Protein AF-A0AAE3SN12-F1 (afdb_monomer)

Mean predicted aligned error: 17.95 Å

Organism: NCBI:txid2992111

Solvent-accessible surface area (backbone atoms only — not comparable to full-atom values): 9064 Å² total; per-residue (Å²): 100,73,70,57,22,73,76,68,72,49,91,59,89,46,73,71,57,45,54,53,52,45,74,75,33,67,66,55,53,55,53,50,52,51,49,52,52,52,50,51,53,50,52,52,50,51,54,51,50,54,53,49,51,53,52,48,52,54,48,48,55,52,46,52,60,46,52,61,49,46,53,55,54,50,51,32,67,74,68,69,51,71,66,59,67,60,55,50,51,50,51,51,53,53,50,50,50,55,47,54,50,47,48,44,73,72,35,90,50,43,82,72,48,79,80,38,67,69,56,57,49,52,49,52,53,48,53,53,51,50,51,52,51,48,48,53,61,58,47,48,56,54,55,52,55,52,50,54,49,54,52,53,57,51,55,57,58,66,75,74,113

Secondary structure (DSSP, 8-state):
-HHHHHHH-----SHHHHHHHHHH-HHHHHHHHHHHHHHHHHHHHHHHHHHHHHHHHHHHHHHHHHHHHHHHHHHHHHH----HHHHHHHHHHHHHHHHHHHHHHHSTTHHHHTT-HHHHHHHHHHHHHHHHHHHHHHHHHHHHHHHHHHHHHHHHHHTT-

Sequence (161 aa):
FELIKSVTGIHFHDEEHFQRSLSSHPDLIVKLKEFEINQKIELEKLALQATIIELEESRAYLMDKQNARLRETELAKATGQRDWLMMALAIVVVIGFFGLISVMIIGDNAQKTSNNGPINQLFGALVAGFSMVLSYFFGSSKSSADKDKTIANQTTSFTKI

Radius of gyration: 31.68 Å; Cα contacts (8 Å, |Δi|>4): 36; chains: 1; bounding box: 68×59×82 Å

Structure (mmCIF, N/CA/C/O backbone):
data_AF-A0AAE3SN12-F1
#
_entry.id   AF-A0AAE3SN12-F1
#
loop_
_atom_site.group_PDB
_atom_site.id
_atom_site.type_symbol
_atom_site.label_atom_id
_atom_site.label_alt_id
_atom_site.label_comp_id
_atom_site.label_asym_id
_atom_site.label_entity_id
_atom_site.label_seq_id
_atom_site.pdbx_PDB_ins_code
_atom_site.Cartn_x
_atom_site.Cartn_y
_atom_site.Cartn_z
_atom_site.occupancy
_atom_site.B_iso_or_equiv
_atom_site.auth_seq_id
_atom_site.auth_comp_id
_atom_site.auth_asym_id
_atom_site.auth_atom_id
_atom_site.pdbx_PDB_model_num
ATOM 1 N N . PHE A 1 1 ? -26.302 -19.878 27.011 1.00 57.09 1 PHE A N 1
ATOM 2 C CA . PHE A 1 1 ? -26.520 -20.104 28.456 1.00 57.09 1 PHE A CA 1
ATOM 3 C C . PHE A 1 1 ? -25.241 -20.382 29.255 1.00 57.09 1 PHE A C 1
ATOM 5 O O . PHE A 1 1 ? -25.145 -19.871 30.361 1.00 57.09 1 PHE A O 1
ATOM 12 N N . GLU A 1 2 ? -24.227 -21.078 28.718 1.00 66.00 2 GLU A N 1
ATOM 13 C CA . GLU A 1 2 ? -22.919 -21.281 29.395 1.00 66.00 2 GLU A CA 1
ATOM 14 C C . GLU A 1 2 ? -22.182 -19.967 29.763 1.00 66.00 2 GLU A C 1
ATOM 16 O O . GLU A 1 2 ? -21.702 -19.821 30.883 1.00 66.00 2 GLU A O 1
ATOM 21 N N . LEU A 1 3 ? -22.171 -18.965 28.871 1.00 63.91 3 LEU A N 1
ATOM 22 C CA . LEU A 1 3 ? -21.602 -17.626 29.136 1.00 63.91 3 LEU A CA 1
ATOM 23 C C . LEU A 1 3 ? -22.369 -16.837 30.213 1.00 63.91 3 LEU A C 1
ATOM 25 O O . LEU A 1 3 ? -21.784 -16.132 31.022 1.00 63.91 3 LEU A O 1
ATOM 29 N N . ILE A 1 4 ? -23.692 -16.981 30.257 1.00 63.03 4 ILE A N 1
ATOM 30 C CA . ILE A 1 4 ? -24.539 -16.315 31.260 1.00 63.03 4 ILE A CA 1
ATOM 31 C C . ILE A 1 4 ? -24.304 -16.957 32.635 1.00 63.03 4 ILE A C 1
ATOM 33 O O . ILE A 1 4 ? -24.209 -16.262 33.646 1.00 63.03 4 ILE A O 1
ATOM 37 N N . LYS A 1 5 ? -24.130 -18.282 32.672 1.00 69.12 5 LYS A N 1
ATOM 38 C CA . LYS A 1 5 ? -23.762 -19.051 33.865 1.00 69.12 5 LYS A CA 1
ATOM 39 C C . LYS A 1 5 ? -22.394 -18.646 34.425 1.00 69.12 5 LYS A C 1
ATOM 41 O O . LYS A 1 5 ? -22.276 -18.537 35.640 1.00 69.12 5 LYS A O 1
ATOM 46 N N . SER A 1 6 ? -21.376 -18.399 33.597 1.00 65.94 6 SER A N 1
ATOM 47 C CA . SER A 1 6 ? -20.052 -17.989 34.104 1.00 65.94 6 SER A CA 1
ATOM 48 C C . SER A 1 6 ? -20.067 -16.601 34.759 1.00 65.94 6 SER A C 1
ATOM 50 O O . SER A 1 6 ? -19.326 -16.366 35.709 1.00 65.94 6 SER A O 1
ATOM 52 N N . VAL A 1 7 ? -20.948 -15.706 34.303 1.00 63.09 7 VAL A N 1
ATOM 53 C CA . VAL A 1 7 ? -21.085 -14.336 34.831 1.00 63.09 7 VAL A CA 1
ATOM 54 C C . VAL A 1 7 ? -21.984 -14.275 36.073 1.00 63.09 7 VAL A C 1
ATOM 56 O O . VAL A 1 7 ? -21.716 -13.520 37.011 1.00 63.09 7 VAL A O 1
ATOM 59 N N . THR A 1 8 ? -23.057 -15.067 36.098 1.00 62.31 8 THR A N 1
ATOM 60 C CA . THR A 1 8 ? -24.092 -15.012 37.151 1.00 62.31 8 THR A CA 1
ATOM 61 C C . THR A 1 8 ? -23.991 -16.133 38.188 1.00 62.31 8 THR A C 1
ATOM 63 O O . THR A 1 8 ? -24.578 -16.018 39.258 1.00 62.31 8 THR A O 1
ATOM 66 N N . GLY A 1 9 ? -23.255 -17.211 37.902 1.00 64.62 9 GLY A N 1
ATOM 67 C CA . GLY A 1 9 ? -23.100 -18.378 38.777 1.00 64.62 9 GLY A CA 1
ATOM 68 C C . GLY A 1 9 ? -24.305 -19.327 38.816 1.00 64.62 9 GLY A C 1
ATOM 69 O O . GLY A 1 9 ? -24.263 -20.321 39.536 1.00 64.62 9 GLY A O 1
ATOM 70 N N . ILE A 1 10 ? -25.371 -19.053 38.056 1.00 66.12 10 ILE A N 1
ATOM 71 C CA . ILE A 1 10 ? -26.630 -19.808 38.107 1.00 66.12 10 ILE A CA 1
ATOM 72 C C . ILE A 1 10 ? -26.782 -20.664 36.845 1.00 66.12 10 ILE A C 1
ATOM 74 O O . ILE A 1 10 ? -26.537 -20.222 35.722 1.00 66.12 10 ILE A O 1
ATOM 78 N N . HIS A 1 11 ? -27.194 -21.919 37.032 1.00 59.44 11 HIS A N 1
ATOM 79 C CA . HIS A 1 11 ? -27.522 -22.826 35.936 1.00 59.44 11 HIS A CA 1
ATOM 80 C C . HIS A 1 11 ? -28.921 -22.522 35.393 1.00 59.44 11 HIS A C 1
ATOM 82 O O .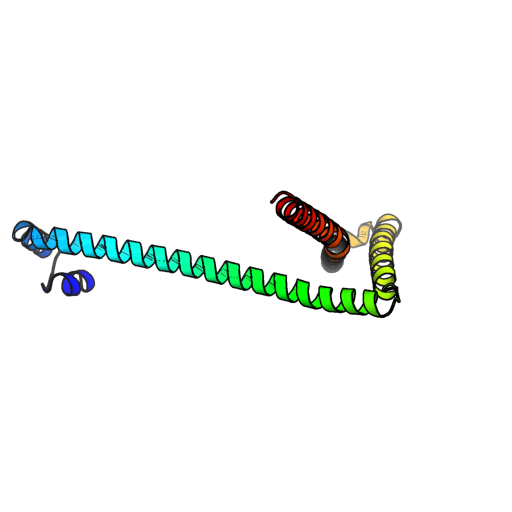 HIS A 1 11 ? -29.928 -22.861 36.012 1.00 59.44 11 HIS A O 1
ATOM 88 N N . PHE A 1 12 ? -28.983 -21.931 34.204 1.00 63.94 12 PHE A N 1
ATOM 89 C CA . PHE A 1 12 ? -30.236 -21.736 33.477 1.00 63.94 12 PHE A CA 1
ATOM 90 C C . PHE A 1 12 ? -30.439 -22.894 32.501 1.00 63.94 12 PHE A C 1
ATOM 92 O O . PHE A 1 12 ? -29.609 -23.104 31.618 1.00 63.94 12 PHE A O 1
ATOM 99 N N . HIS A 1 13 ? -31.509 -23.666 32.704 1.00 61.34 13 HIS A N 1
ATOM 100 C CA . HIS A 1 13 ? -31.891 -24.784 31.832 1.00 61.34 13 HIS A CA 1
ATOM 101 C C . HIS A 1 13 ? -32.890 -24.373 30.741 1.00 61.34 13 HIS A C 1
ATOM 103 O O . HIS A 1 13 ? -32.980 -25.068 29.736 1.00 61.34 13 HIS A O 1
ATOM 109 N N . ASP A 1 14 ? -33.619 -23.267 30.934 1.00 63.69 14 ASP A N 1
ATOM 110 C CA . ASP A 1 14 ? -34.672 -22.813 30.021 1.00 63.69 14 ASP A CA 1
ATOM 111 C C . ASP A 1 14 ? -34.909 -21.291 30.129 1.00 63.69 14 ASP A C 1
ATOM 113 O O . ASP A 1 14 ? -34.585 -20.681 31.159 1.00 63.69 14 ASP A O 1
ATOM 117 N N . GLU A 1 15 ? -35.490 -20.682 29.091 1.00 61.88 15 GLU A N 1
ATOM 118 C CA . GLU A 1 15 ? -35.724 -19.229 28.965 1.00 61.88 15 GLU A CA 1
ATOM 119 C C . GLU A 1 15 ? -36.634 -18.705 30.095 1.00 61.88 15 GLU A C 1
ATOM 121 O O . GLU A 1 15 ? -36.378 -17.654 30.682 1.00 61.88 15 GLU A O 1
ATOM 126 N N . GLU A 1 16 ? -37.643 -19.481 30.508 1.00 64.62 16 GLU A N 1
ATOM 127 C CA . GLU A 1 16 ? -38.525 -19.117 31.629 1.00 64.62 16 GLU A CA 1
ATOM 128 C C . GLU A 1 16 ? -37.807 -19.109 32.990 1.00 64.62 16 GLU A C 1
ATOM 130 O O . GLU A 1 16 ? -38.115 -18.297 33.869 1.00 64.62 16 GLU A O 1
ATOM 135 N N . HIS A 1 17 ? -36.824 -19.995 33.174 1.00 65.81 17 HIS A N 1
ATOM 136 C CA . HIS A 1 17 ? -36.041 -20.079 34.408 1.00 65.81 17 HIS A CA 1
ATOM 137 C C . HIS A 1 17 ? -35.080 -18.889 34.525 1.00 65.81 17 HIS A C 1
ATOM 139 O O . HIS A 1 17 ? -34.868 -18.356 35.613 1.00 65.81 17 HIS A O 1
ATOM 145 N N . PHE A 1 18 ? -34.552 -18.429 33.390 1.00 66.06 18 PHE A N 1
ATOM 146 C CA . PHE A 1 18 ? -33.747 -17.217 33.292 1.00 66.06 18 PHE A CA 1
ATOM 147 C C . PHE A 1 18 ? -34.563 -15.963 33.633 1.00 66.06 18 PHE A C 1
ATOM 149 O O . PHE A 1 18 ? -34.164 -15.190 34.505 1.00 66.06 18 PHE A O 1
ATOM 156 N N . GLN A 1 19 ? -35.753 -15.808 33.045 1.00 66.12 19 GLN A N 1
ATOM 157 C CA . GLN A 1 19 ? -36.631 -14.660 33.302 1.00 66.12 19 GLN A CA 1
ATOM 158 C C . GLN A 1 19 ? -37.098 -14.580 34.769 1.00 66.12 19 GLN A C 1
ATOM 160 O O . GLN A 1 19 ? -37.125 -13.494 35.358 1.00 66.12 19 GLN A O 1
ATOM 165 N N . ARG A 1 20 ? -37.394 -15.718 35.417 1.00 65.19 20 ARG A N 1
ATOM 166 C CA . ARG A 1 20 ? -37.713 -15.758 36.861 1.00 65.19 20 ARG A CA 1
ATOM 167 C C . ARG A 1 20 ? -36.522 -15.388 37.747 1.00 65.19 20 ARG A C 1
ATOM 169 O O . ARG A 1 20 ? -36.698 -14.684 38.745 1.00 65.19 20 ARG A O 1
ATOM 176 N N . SER A 1 21 ? -35.313 -15.823 37.400 1.00 64.06 21 SER A N 1
ATOM 177 C CA . SER A 1 21 ? -34.099 -15.455 38.139 1.00 64.06 21 SER A CA 1
ATOM 178 C C . SER A 1 21 ? -33.727 -13.979 37.975 1.00 64.06 21 SER A C 1
ATOM 180 O O . SER A 1 21 ? -33.313 -13.355 38.948 1.00 64.06 21 SER A O 1
ATOM 182 N N . LEU A 1 22 ? -33.942 -13.392 36.793 1.00 66.62 22 LEU A N 1
ATOM 183 C CA . LEU A 1 22 ? -33.761 -11.952 36.567 1.00 66.62 22 LEU A CA 1
ATOM 184 C C . LEU A 1 22 ? -34.788 -11.111 37.335 1.00 66.62 22 LEU A C 1
ATOM 186 O O . LEU A 1 22 ? -34.443 -10.073 37.891 1.00 66.62 22 LEU A O 1
ATOM 190 N N . SER A 1 23 ? -36.036 -11.579 37.414 1.00 68.44 23 SER A N 1
ATOM 191 C CA . SER A 1 23 ? -37.114 -10.882 38.133 1.00 68.44 23 SER A CA 1
ATOM 192 C C . SER A 1 23 ? -36.921 -10.878 39.653 1.00 68.44 23 SER A C 1
ATOM 194 O O . SER A 1 23 ? -37.412 -9.986 40.338 1.00 68.44 23 SER A O 1
ATOM 196 N N . SER A 1 24 ? -36.224 -11.881 40.191 1.00 72.31 24 SER A N 1
ATOM 197 C CA . SER A 1 24 ? -35.971 -12.024 41.630 1.00 72.31 24 SER A CA 1
ATOM 198 C C . SER A 1 24 ? -34.688 -11.334 42.100 1.00 72.31 24 SER A C 1
ATOM 200 O O . SER A 1 24 ? -34.558 -11.078 43.293 1.00 72.31 24 SER A O 1
ATOM 202 N N . HIS A 1 25 ? -33.761 -11.016 41.188 1.00 69.56 25 HIS A N 1
ATOM 203 C CA . HIS A 1 25 ? -32.455 -10.438 41.513 1.00 69.56 25 HIS A CA 1
ATOM 204 C C . HIS A 1 25 ? -32.072 -9.346 40.492 1.00 69.56 25 HIS A C 1
ATOM 206 O O . HIS A 1 25 ? -31.384 -9.631 39.505 1.00 69.56 25 HIS A O 1
ATOM 212 N N . PRO A 1 26 ? -32.485 -8.083 40.722 1.00 75.81 26 PRO A N 1
ATOM 213 C CA . PRO A 1 26 ? -32.158 -6.941 39.858 1.00 75.81 26 PRO A CA 1
ATOM 214 C C . PRO A 1 26 ? -30.647 -6.750 39.638 1.00 75.81 26 PRO A C 1
ATOM 216 O O . PRO A 1 26 ? -30.209 -6.276 38.591 1.00 75.81 26 PRO A O 1
ATOM 219 N N . ASP A 1 27 ? -29.841 -7.172 40.607 1.00 79.88 27 ASP A N 1
ATOM 220 C CA . ASP A 1 27 ? -28.379 -7.087 40.618 1.00 79.88 27 ASP A CA 1
ATOM 221 C C . ASP A 1 27 ? -27.739 -7.908 39.483 1.00 79.88 27 ASP A C 1
ATOM 223 O O . ASP A 1 27 ? -26.701 -7.528 38.937 1.00 79.88 27 ASP A O 1
ATOM 227 N N . LEU A 1 28 ? -28.377 -9.015 39.075 1.00 77.94 28 LEU A N 1
ATOM 228 C CA . LEU A 1 28 ? -27.908 -9.858 37.971 1.00 77.94 28 LEU A CA 1
ATOM 229 C C . LEU A 1 28 ? -28.035 -9.147 36.621 1.00 77.94 28 LEU A C 1
ATOM 231 O O . LEU A 1 28 ? -27.175 -9.324 35.760 1.00 77.94 28 LEU A O 1
ATOM 235 N N . ILE A 1 29 ? -29.065 -8.309 36.452 1.00 78.75 29 ILE A N 1
ATOM 236 C CA . ILE A 1 29 ? -29.271 -7.505 35.239 1.00 78.75 29 ILE A CA 1
ATOM 237 C C . ILE A 1 29 ? -28.136 -6.491 35.092 1.00 78.75 29 ILE A C 1
ATOM 239 O O . ILE A 1 29 ? -27.584 -6.332 34.004 1.00 78.75 29 ILE A O 1
ATOM 243 N N . VAL A 1 30 ? -27.756 -5.829 36.188 1.00 84.25 30 VAL A N 1
ATOM 244 C CA . VAL A 1 30 ? -26.646 -4.866 36.191 1.00 84.25 30 VAL A CA 1
ATOM 245 C C . VAL A 1 30 ? -25.338 -5.565 35.827 1.00 84.25 30 VAL A C 1
ATOM 247 O O . VAL A 1 30 ? -24.623 -5.091 34.948 1.00 84.25 30 VAL A O 1
ATOM 250 N N . LYS A 1 31 ? -25.074 -6.734 36.419 1.00 82.44 31 LYS A N 1
ATOM 251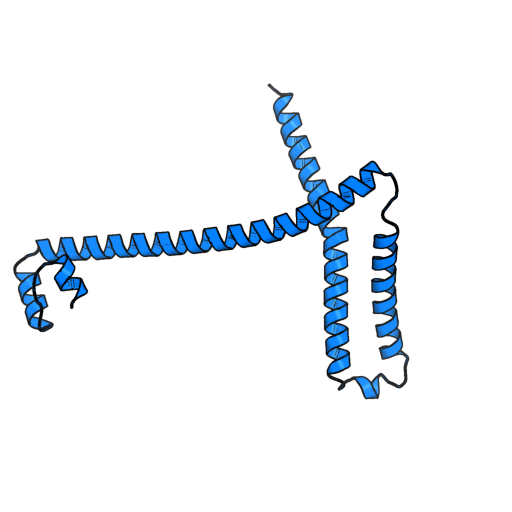 C CA . LYS A 1 31 ? -23.867 -7.532 36.159 1.00 82.44 31 LYS A CA 1
ATOM 252 C C . LYS A 1 31 ? -23.773 -8.025 34.712 1.00 82.44 31 LYS A C 1
ATOM 254 O O . LYS A 1 31 ? -22.701 -7.989 34.117 1.00 82.44 31 LYS A O 1
ATOM 259 N N . LEU A 1 32 ? -24.894 -8.460 34.134 1.00 82.81 32 LEU A N 1
ATOM 260 C CA . LEU A 1 32 ? -24.980 -8.856 32.726 1.00 82.81 32 LEU A CA 1
ATOM 261 C C . LEU A 1 32 ? -24.740 -7.668 31.795 1.00 82.81 32 LEU A C 1
ATOM 263 O O . LEU A 1 32 ? -23.956 -7.777 30.858 1.00 82.81 32 LEU A O 1
ATOM 267 N N . LYS A 1 33 ? -25.350 -6.517 32.089 1.00 85.88 33 LYS A N 1
ATOM 268 C CA . LYS A 1 33 ? -25.174 -5.298 31.294 1.00 85.88 33 LYS A CA 1
ATOM 269 C C . LYS A 1 33 ? -23.741 -4.773 31.358 1.00 85.88 33 LYS A C 1
ATOM 271 O O . LYS A 1 33 ? -23.194 -4.345 30.348 1.00 85.88 33 LYS A O 1
ATOM 276 N N . GLU A 1 34 ? -23.119 -4.824 32.530 1.00 85.81 34 GLU A N 1
ATOM 277 C CA . GLU A 1 34 ? -21.711 -4.473 32.712 1.00 85.81 34 GLU A CA 1
ATOM 278 C C . GLU A 1 34 ? -20.793 -5.433 31.944 1.00 85.81 34 GLU A C 1
ATOM 280 O O . GLU A 1 34 ? -19.872 -4.990 31.260 1.00 85.81 34 GLU A O 1
ATOM 285 N N . PHE A 1 35 ? -21.081 -6.737 31.975 1.00 86.81 35 PHE A N 1
ATOM 286 C CA . PHE A 1 35 ? -20.353 -7.731 31.189 1.00 86.81 35 PHE A CA 1
ATOM 287 C C . PHE A 1 35 ? -20.485 -7.494 29.677 1.00 86.81 35 PHE A C 1
ATOM 289 O O . PHE A 1 35 ? -19.477 -7.509 28.972 1.00 86.81 35 PHE A O 1
ATOM 296 N N . GLU A 1 36 ? -21.691 -7.216 29.175 1.00 85.69 36 GLU A N 1
ATOM 297 C CA . GLU A 1 36 ? -21.922 -6.877 27.765 1.00 85.69 36 GLU A CA 1
ATOM 298 C C . GLU A 1 36 ? -21.165 -5.613 27.344 1.00 85.69 36 GLU A C 1
ATOM 300 O O . GLU A 1 36 ? -20.530 -5.593 26.289 1.00 85.69 36 GLU A O 1
ATOM 305 N N . ILE A 1 37 ? -21.195 -4.564 28.174 1.00 92.56 37 ILE A N 1
ATOM 306 C CA . ILE A 1 37 ? -20.460 -3.320 27.917 1.00 92.56 37 ILE A CA 1
ATOM 307 C C . ILE A 1 37 ? -18.954 -3.592 27.873 1.00 92.56 37 ILE A C 1
ATOM 309 O O . ILE A 1 37 ? -18.284 -3.151 26.940 1.00 92.56 37 ILE A O 1
ATOM 313 N N . ASN A 1 38 ? -18.423 -4.350 28.833 1.00 91.06 38 ASN A N 1
ATOM 314 C CA . ASN A 1 38 ? -17.001 -4.680 28.888 1.00 91.06 38 ASN A CA 1
ATOM 315 C C . ASN A 1 38 ? -16.557 -5.516 27.683 1.00 91.06 38 ASN A C 1
ATOM 317 O O . ASN A 1 38 ? -15.533 -5.206 27.080 1.00 91.06 38 ASN A O 1
ATOM 321 N N . GLN A 1 39 ? -17.352 -6.508 27.276 1.00 91.75 39 GLN A N 1
ATOM 322 C CA . GLN A 1 39 ? -17.091 -7.289 26.065 1.00 91.75 39 GLN A CA 1
ATOM 323 C C . GLN A 1 39 ? -17.130 -6.424 24.807 1.00 91.75 39 GLN A C 1
ATOM 325 O O . GLN A 1 39 ? -16.262 -6.539 23.946 1.00 91.75 39 GLN A O 1
ATOM 330 N N . LYS A 1 40 ? -18.088 -5.499 24.703 1.00 92.19 40 LYS A N 1
ATOM 331 C CA . LYS A 1 40 ? -18.154 -4.575 23.567 1.00 92.19 40 LYS A CA 1
ATOM 332 C C . LYS A 1 40 ? -16.917 -3.677 23.492 1.00 92.19 40 LYS A C 1
ATOM 334 O O . LYS A 1 40 ? -16.357 -3.515 22.412 1.00 92.19 40 LYS A O 1
ATOM 339 N N . ILE A 1 41 ? -16.471 -3.140 24.628 1.00 94.12 41 ILE A N 1
ATOM 340 C CA . ILE A 1 41 ? -15.244 -2.336 24.714 1.00 94.12 41 ILE A CA 1
ATOM 341 C C . ILE A 1 41 ? -14.022 -3.173 24.320 1.00 94.12 41 ILE A C 1
ATOM 343 O O . ILE A 1 41 ? -13.133 -2.679 23.630 1.00 94.12 41 ILE A O 1
ATOM 347 N N . GLU A 1 42 ? -13.952 -4.429 24.755 1.00 93.81 42 GLU A N 1
ATOM 348 C CA . GLU A 1 42 ? -12.859 -5.342 24.415 1.00 93.81 42 GLU A CA 1
ATOM 349 C C . GLU A 1 42 ? -12.816 -5.643 22.912 1.00 93.81 42 GLU A C 1
ATOM 351 O O . GLU A 1 42 ? -11.762 -5.512 22.289 1.00 93.81 42 GLU A O 1
ATOM 356 N N . LEU A 1 43 ? -13.966 -5.936 22.302 1.00 93.62 43 LEU A N 1
ATOM 357 C CA . LEU A 1 43 ? -14.086 -6.141 20.858 1.00 93.62 43 LEU A CA 1
ATOM 358 C C . LEU A 1 43 ? -13.698 -4.889 20.062 1.00 93.62 43 LEU A C 1
ATOM 360 O O 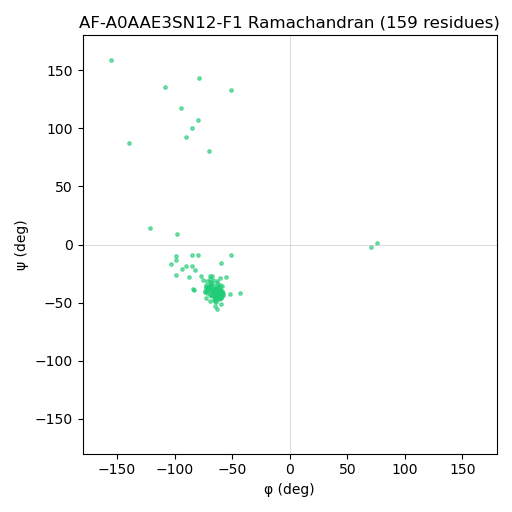. LEU A 1 43 ? -12.994 -4.991 19.059 1.00 93.62 43 LEU A O 1
ATOM 364 N N . GLU A 1 44 ? -14.106 -3.704 20.515 1.00 94.00 44 GLU A N 1
ATOM 365 C CA . GLU A 1 44 ? -13.748 -2.439 19.870 1.00 94.00 44 GLU A CA 1
ATOM 366 C C . GLU A 1 44 ? -12.241 -2.160 19.970 1.00 94.00 44 GLU A C 1
ATOM 368 O O . GLU A 1 44 ? -11.611 -1.777 18.984 1.00 94.00 44 GLU A O 1
ATOM 373 N N . LYS A 1 45 ? -11.621 -2.446 21.122 1.00 93.75 45 LYS A N 1
ATOM 374 C CA . LYS A 1 45 ? -10.161 -2.372 21.287 1.00 93.75 45 LYS A CA 1
ATOM 375 C C . LYS A 1 45 ? -9.428 -3.335 20.358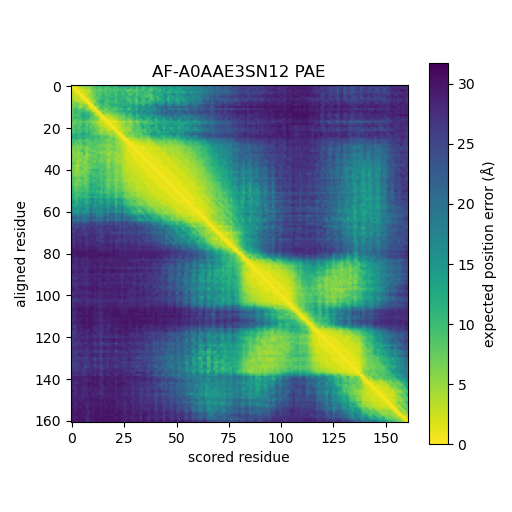 1.00 93.75 45 LYS A C 1
ATOM 377 O O . LYS A 1 45 ? -8.430 -2.936 19.762 1.00 93.75 45 LYS A O 1
ATOM 382 N N . LEU A 1 46 ? -9.903 -4.573 20.224 1.00 94.62 46 LEU A N 1
ATOM 383 C CA . LEU A 1 46 ? -9.312 -5.562 19.319 1.00 94.62 46 LEU A CA 1
ATOM 384 C C . LEU A 1 46 ? -9.426 -5.123 17.855 1.00 94.62 46 LEU A C 1
ATOM 386 O O . LEU A 1 46 ? -8.450 -5.219 17.114 1.00 94.62 46 LEU A O 1
ATOM 390 N N . ALA A 1 47 ? -10.573 -4.573 17.449 1.00 93.75 47 ALA A N 1
ATOM 391 C CA . ALA A 1 47 ? -10.764 -4.034 16.103 1.00 93.75 47 ALA A CA 1
ATOM 392 C C . ALA A 1 47 ? -9.812 -2.859 15.809 1.00 93.75 47 ALA A C 1
ATOM 394 O O . ALA A 1 47 ? -9.199 -2.798 14.739 1.00 93.75 47 ALA A O 1
ATOM 395 N N . LEU A 1 48 ? -9.632 -1.952 16.774 1.00 94.38 48 LEU A N 1
ATOM 396 C CA . LEU A 1 48 ? -8.670 -0.855 16.662 1.00 94.38 48 LEU A CA 1
ATOM 397 C C . LEU A 1 48 ? -7.228 -1.368 16.581 1.00 94.38 48 LEU A C 1
ATOM 399 O O . LEU A 1 48 ? -6.468 -0.891 15.743 1.00 94.38 48 LEU A O 1
ATOM 403 N N . GLN A 1 49 ? -6.849 -2.353 17.400 1.00 93.44 49 GLN A N 1
ATOM 404 C CA . GLN A 1 49 ? -5.515 -2.959 17.345 1.00 93.44 49 GLN A CA 1
ATOM 405 C C . GLN A 1 49 ? -5.242 -3.620 15.993 1.00 93.44 49 GLN A C 1
ATOM 407 O O . GLN A 1 49 ? -4.185 -3.382 15.417 1.00 93.44 49 GLN A O 1
ATOM 412 N N . ALA A 1 50 ? -6.197 -4.380 15.454 1.00 92.75 50 ALA A N 1
ATOM 413 C CA . ALA A 1 50 ? -6.073 -4.980 14.127 1.00 92.75 50 ALA A CA 1
ATOM 414 C C . ALA A 1 50 ? -5.848 -3.911 13.043 1.00 92.75 50 ALA A C 1
ATOM 416 O O . ALA A 1 50 ? -4.950 -4.045 12.216 1.00 92.75 50 ALA A O 1
ATOM 417 N N . THR A 1 51 ? -6.596 -2.806 13.114 1.00 91.50 51 THR A N 1
ATOM 418 C CA . THR A 1 51 ? -6.447 -1.671 12.188 1.00 91.50 51 THR A CA 1
ATOM 419 C C . THR A 1 51 ? -5.068 -1.010 12.307 1.00 91.50 51 THR A C 1
ATOM 421 O O . THR A 1 51 ? -4.458 -0.647 11.303 1.00 91.50 51 THR A O 1
ATOM 424 N N . ILE A 1 52 ? -4.549 -0.848 13.529 1.00 90.38 52 ILE A N 1
ATOM 425 C CA . ILE A 1 52 ? -3.213 -0.279 13.763 1.00 90.38 52 ILE A CA 1
ATOM 426 C C . ILE A 1 52 ? -2.129 -1.181 13.167 1.00 90.38 52 ILE A C 1
ATOM 428 O O . ILE A 1 52 ? -1.236 -0.669 12.496 1.00 90.38 52 ILE A O 1
ATOM 432 N N . ILE A 1 53 ? -2.225 -2.498 13.369 1.00 92.25 53 ILE A N 1
ATOM 433 C CA . ILE A 1 53 ? -1.269 -3.475 12.830 1.00 92.25 53 ILE A CA 1
ATOM 434 C C . ILE A 1 53 ? -1.255 -3.423 11.298 1.00 92.25 53 ILE A C 1
ATOM 436 O O . ILE A 1 53 ? -0.186 -3.326 10.702 1.00 92.25 53 ILE A O 1
ATOM 440 N N . GLU A 1 54 ? -2.422 -3.398 10.651 1.00 88.19 54 GLU A N 1
ATOM 441 C CA . GLU A 1 54 ? -2.526 -3.299 9.188 1.00 88.19 54 GLU A CA 1
ATOM 442 C C . GLU A 1 54 ? -1.893 -2.005 8.644 1.00 88.19 54 GLU A C 1
ATOM 444 O O . GLU A 1 54 ? -1.175 -2.009 7.635 1.00 88.19 54 GLU A O 1
ATOM 449 N N . LEU A 1 55 ? -2.122 -0.881 9.330 1.00 87.44 55 LEU A N 1
ATOM 450 C CA . LEU A 1 55 ? -1.503 0.397 8.984 1.00 87.44 55 LEU A CA 1
ATOM 451 C C . LEU A 1 55 ? 0.015 0.373 9.184 1.00 87.44 55 LEU A C 1
ATOM 453 O O . LEU A 1 55 ? 0.743 0.967 8.383 1.00 87.44 55 LEU A O 1
ATOM 457 N N . GLU A 1 56 ? 0.501 -0.289 10.231 1.00 85.56 56 GLU A N 1
ATOM 458 C CA . GLU A 1 56 ? 1.926 -0.423 10.521 1.00 85.56 56 GLU A CA 1
ATOM 459 C C . GLU A 1 56 ? 2.628 -1.319 9.497 1.00 85.56 56 GLU A C 1
ATOM 461 O O . GLU A 1 56 ? 3.660 -0.914 8.966 1.00 85.56 56 GLU A O 1
ATOM 466 N N . GLU A 1 57 ? 2.041 -2.457 9.119 1.00 82.94 57 GLU A N 1
ATOM 467 C CA . GLU A 1 57 ? 2.542 -3.311 8.035 1.00 82.94 57 GLU A CA 1
ATOM 468 C C . GLU A 1 57 ? 2.572 -2.566 6.699 1.00 82.94 57 GLU A C 1
ATOM 470 O O . GLU A 1 57 ? 3.588 -2.562 5.998 1.00 82.94 57 GLU A O 1
ATOM 475 N N . SER A 1 58 ? 1.488 -1.860 6.366 1.00 75.62 58 SER A N 1
ATOM 476 C CA . SER A 1 58 ? 1.414 -1.038 5.157 1.00 75.62 58 SER A CA 1
ATOM 477 C C . SER A 1 58 ? 2.491 0.046 5.155 1.00 75.62 58 SER A C 1
ATOM 479 O O . SER A 1 58 ? 3.174 0.261 4.151 1.00 75.62 58 SER A O 1
ATOM 481 N N . ARG A 1 59 ? 2.696 0.719 6.293 1.00 73.06 59 ARG A N 1
ATOM 482 C CA . ARG A 1 59 ? 3.752 1.721 6.459 1.00 73.06 59 ARG A CA 1
ATOM 483 C C . ARG A 1 59 ? 5.138 1.088 6.345 1.00 73.06 59 ARG A C 1
ATOM 485 O O . ARG A 1 59 ? 5.974 1.662 5.654 1.00 73.06 59 ARG A O 1
ATOM 492 N N . ALA A 1 60 ? 5.384 -0.058 6.971 1.00 71.00 60 ALA A N 1
ATOM 493 C CA . ALA A 1 60 ? 6.659 -0.768 6.916 1.00 71.00 60 ALA A CA 1
ATOM 494 C C . ALA A 1 60 ? 6.994 -1.203 5.483 1.00 71.00 60 ALA A C 1
ATOM 496 O O . ALA A 1 60 ? 8.107 -0.971 5.021 1.00 71.00 60 ALA A O 1
ATOM 497 N N . TYR A 1 61 ? 6.017 -1.718 4.734 1.00 70.00 61 TYR A N 1
ATOM 498 C CA . TYR A 1 61 ? 6.172 -2.066 3.321 1.00 70.00 61 TYR A CA 1
ATOM 499 C C . TYR A 1 61 ? 6.499 -0.846 2.446 1.00 70.00 61 TYR A C 1
ATOM 501 O O . TYR A 1 61 ? 7.379 -0.894 1.581 1.00 70.00 61 TYR A O 1
ATOM 509 N N . LEU A 1 62 ? 5.809 0.276 2.673 1.00 71.44 62 LEU A N 1
ATOM 510 C CA . LEU A 1 62 ? 6.092 1.531 1.974 1.00 71.44 62 LEU A CA 1
ATOM 511 C C . LEU A 1 62 ? 7.471 2.095 2.349 1.00 71.44 62 LEU A C 1
ATOM 513 O O . LEU A 1 62 ? 8.182 2.579 1.468 1.00 71.44 62 LEU A O 1
ATOM 517 N N . MET A 1 63 ? 7.864 2.006 3.622 1.00 66.19 63 MET A N 1
ATOM 518 C CA . MET A 1 63 ? 9.173 2.437 4.119 1.00 66.19 63 MET A CA 1
ATOM 519 C C . MET A 1 63 ? 10.309 1.570 3.586 1.00 66.19 63 MET A C 1
ATOM 521 O O . MET A 1 63 ? 11.338 2.116 3.208 1.00 66.19 63 MET A O 1
ATOM 525 N N . ASP A 1 64 ? 10.138 0.253 3.493 1.00 60.41 64 ASP A N 1
ATOM 526 C CA . ASP A 1 64 ? 11.143 -0.645 2.919 1.00 60.41 64 ASP A CA 1
ATOM 527 C C . ASP A 1 64 ? 11.383 -0.323 1.435 1.00 60.41 64 ASP A C 1
ATOM 529 O O . ASP A 1 64 ? 12.516 -0.079 1.008 1.00 60.41 64 ASP A O 1
ATOM 533 N N . LYS A 1 65 ? 10.299 -0.129 0.667 1.00 64.69 65 LYS A N 1
ATOM 534 C CA . LYS A 1 65 ? 10.381 0.387 -0.710 1.00 64.69 65 LYS A CA 1
ATOM 535 C C . LYS A 1 65 ? 11.043 1.761 -0.793 1.00 64.69 65 LYS A C 1
ATOM 537 O O . LYS A 1 65 ? 11.740 2.040 -1.769 1.00 64.69 65 LYS A O 1
ATOM 542 N N . GLN A 1 66 ? 10.820 2.633 0.186 1.00 61.06 66 GLN A N 1
ATOM 543 C CA . GLN A 1 66 ? 11.424 3.963 0.229 1.00 61.06 66 GLN A CA 1
ATOM 544 C C . GLN A 1 66 ? 12.916 3.905 0.586 1.00 61.06 66 GLN A C 1
ATOM 546 O O . GLN A 1 66 ? 13.705 4.600 -0.047 1.00 61.06 66 GLN A O 1
ATOM 551 N N . ASN A 1 67 ? 13.320 3.054 1.530 1.00 60.25 67 ASN A N 1
ATOM 552 C CA . ASN A 1 67 ? 14.702 2.895 1.985 1.00 60.25 67 ASN A CA 1
ATOM 553 C C . ASN A 1 67 ? 15.592 2.219 0.936 1.00 60.25 67 ASN A C 1
ATOM 555 O O . ASN A 1 67 ? 16.746 2.616 0.773 1.00 60.25 67 ASN A O 1
ATOM 559 N N . ALA A 1 68 ? 15.069 1.241 0.190 1.00 54.75 68 ALA A N 1
ATOM 560 C CA . ALA A 1 68 ? 15.777 0.662 -0.953 1.00 54.75 68 ALA A CA 1
ATOM 561 C C . ALA A 1 68 ? 16.085 1.732 -2.019 1.00 54.75 68 ALA A C 1
ATOM 563 O O . ALA A 1 68 ? 17.206 1.816 -2.513 1.00 54.75 68 ALA A O 1
ATOM 564 N N . ARG A 1 69 ? 15.119 2.619 -2.289 1.00 57.09 69 ARG A N 1
ATOM 565 C CA . ARG A 1 69 ? 15.259 3.728 -3.247 1.00 57.09 69 ARG A CA 1
ATOM 566 C C . ARG A 1 69 ? 16.162 4.850 -2.736 1.00 57.09 69 ARG A C 1
ATOM 568 O O . ARG A 1 69 ? 16.931 5.411 -3.507 1.00 57.09 69 ARG A O 1
ATOM 575 N N . LEU A 1 70 ? 16.106 5.166 -1.441 1.00 57.75 70 LEU A N 1
ATOM 576 C CA . LEU A 1 70 ? 16.981 6.167 -0.831 1.00 57.75 70 LEU A CA 1
ATOM 577 C C . LEU A 1 70 ? 18.448 5.755 -0.944 1.00 57.75 70 LEU A C 1
ATOM 579 O O . LEU A 1 70 ? 19.254 6.576 -1.370 1.00 57.75 70 LEU A O 1
ATOM 583 N N . ARG A 1 71 ? 18.772 4.479 -0.694 1.00 57.56 71 ARG A N 1
ATOM 584 C CA . ARG A 1 71 ? 20.142 3.963 -0.830 1.00 57.56 71 ARG A CA 1
ATOM 585 C C . ARG A 1 71 ? 20.711 4.129 -2.238 1.00 57.56 71 ARG A C 1
ATOM 587 O O . ARG A 1 71 ? 21.850 4.564 -2.365 1.00 57.56 71 ARG A O 1
ATOM 594 N N . GLU A 1 72 ? 19.931 3.844 -3.281 1.00 53.69 72 GLU A N 1
ATOM 595 C CA . GLU A 1 72 ? 20.357 4.083 -4.670 1.00 53.69 72 GLU A CA 1
ATOM 596 C C . GLU A 1 72 ? 20.551 5.579 -4.952 1.00 53.69 72 GLU A C 1
ATOM 598 O O . GLU A 1 72 ? 21.575 5.980 -5.503 1.00 53.69 72 GLU A O 1
ATOM 603 N N . THR A 1 73 ? 19.626 6.435 -4.504 1.00 58.00 73 THR A N 1
ATOM 604 C CA . THR A 1 73 ? 19.740 7.887 -4.727 1.00 58.00 73 THR A CA 1
ATOM 605 C C . THR A 1 73 ? 20.877 8.542 -3.937 1.00 58.00 73 THR A C 1
ATOM 607 O O . THR A 1 73 ? 21.476 9.504 -4.419 1.00 58.00 73 THR A O 1
ATOM 610 N N . GLU A 1 74 ? 21.198 8.039 -2.744 1.00 57.03 74 GLU A N 1
ATOM 611 C CA . GLU A 1 74 ? 22.316 8.501 -1.917 1.00 57.03 74 GLU A CA 1
ATOM 612 C C . GLU A 1 74 ? 23.657 8.034 -2.492 1.00 57.03 74 GLU A C 1
ATOM 614 O O . GLU A 1 74 ? 24.582 8.844 -2.582 1.00 57.03 74 GLU A O 1
ATOM 619 N N . LEU A 1 75 ? 23.750 6.793 -2.995 1.00 51.28 75 LEU A N 1
ATOM 620 C CA . LEU A 1 75 ? 24.928 6.321 -3.735 1.00 51.28 75 LEU A CA 1
ATOM 621 C C . LEU A 1 75 ? 25.153 7.118 -5.030 1.00 51.28 75 LEU A C 1
ATOM 623 O O . LEU A 1 75 ? 26.288 7.503 -5.324 1.00 51.28 75 LEU A O 1
ATOM 627 N N . ALA A 1 76 ? 24.094 7.411 -5.788 1.00 52.69 76 ALA A N 1
ATOM 628 C CA . ALA A 1 76 ? 24.174 8.191 -7.025 1.00 52.69 76 ALA A CA 1
ATOM 629 C C . ALA A 1 76 ? 24.569 9.660 -6.770 1.00 52.69 76 ALA A C 1
ATOM 631 O O . ALA A 1 76 ? 25.352 10.238 -7.526 1.00 52.69 76 ALA A O 1
ATOM 632 N N . LYS A 1 77 ? 24.087 10.268 -5.674 1.00 53.41 77 LYS A N 1
ATOM 633 C CA . LYS A 1 77 ? 24.507 11.615 -5.243 1.00 53.41 77 LYS A CA 1
ATOM 634 C C . LYS A 1 77 ? 25.955 11.653 -4.747 1.00 53.41 77 LYS A C 1
ATOM 636 O O . LYS A 1 77 ? 26.631 12.648 -4.986 1.00 53.41 77 LYS A O 1
ATOM 641 N N . ALA A 1 78 ? 26.435 10.592 -4.095 1.00 52.44 78 ALA A N 1
ATOM 642 C CA . ALA A 1 78 ? 27.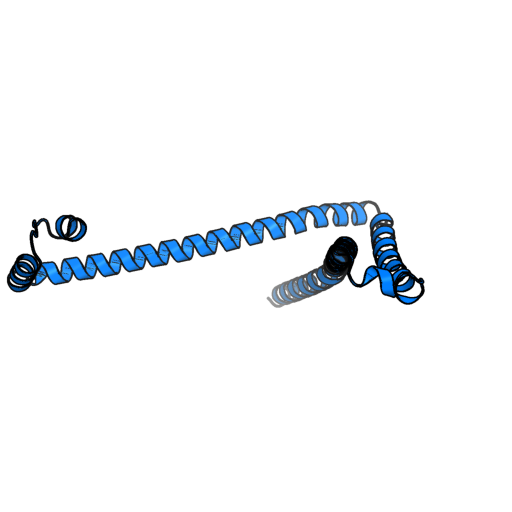801 10.510 -3.576 1.00 52.44 78 ALA A CA 1
ATOM 643 C C . ALA A 1 78 ? 28.860 10.254 -4.665 1.00 52.44 78 ALA A C 1
ATOM 645 O O . ALA A 1 78 ? 29.994 10.705 -4.535 1.00 52.44 78 ALA A O 1
ATOM 646 N N . THR A 1 79 ? 28.506 9.550 -5.745 1.00 54.91 79 THR A N 1
ATOM 647 C CA . THR A 1 79 ? 29.443 9.169 -6.823 1.00 54.91 79 THR A CA 1
ATOM 648 C C . THR A 1 79 ? 29.388 10.081 -8.053 1.00 54.91 79 THR A C 1
ATOM 650 O O . THR A 1 79 ? 30.244 9.978 -8.930 1.00 54.91 79 THR A O 1
ATOM 653 N N . GLY A 1 80 ? 28.405 10.986 -8.140 1.00 46.91 80 GLY A N 1
ATOM 654 C CA . GLY A 1 80 ? 28.273 11.962 -9.231 1.00 46.91 80 GLY A CA 1
ATOM 655 C C . GLY A 1 80 ? 27.867 11.364 -10.585 1.00 46.91 80 GLY A C 1
ATOM 656 O O . GL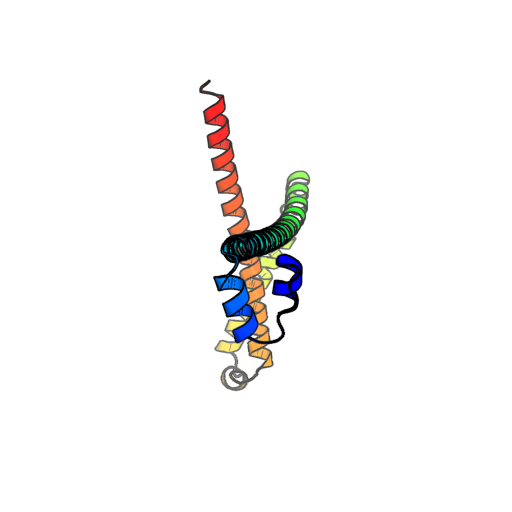Y A 1 80 ? 27.647 12.104 -11.547 1.00 46.91 80 GLY A O 1
ATOM 657 N N . GLN A 1 81 ? 27.720 10.042 -10.679 1.00 49.84 81 GLN A N 1
ATOM 658 C CA . GLN A 1 81 ? 27.211 9.380 -11.871 1.00 49.84 81 GLN A CA 1
ATOM 659 C C . GLN A 1 81 ? 25.688 9.385 -11.809 1.00 49.84 81 GLN A C 1
ATOM 661 O O . GLN A 1 81 ? 25.061 8.604 -11.098 1.00 49.84 81 GLN A O 1
ATOM 666 N N . ARG A 1 82 ? 25.084 10.322 -12.547 1.00 52.19 82 ARG A N 1
ATOM 667 C CA . ARG A 1 82 ? 23.639 10.338 -12.797 1.00 52.19 82 ARG A CA 1
ATOM 668 C C . ARG A 1 82 ? 23.236 8.957 -13.302 1.00 52.19 82 ARG A C 1
ATOM 670 O O . ARG A 1 82 ? 23.918 8.428 -14.166 1.00 52.19 82 ARG A O 1
ATOM 677 N N . ASP A 1 83 ? 22.171 8.379 -12.770 1.00 56.22 83 ASP A N 1
ATOM 678 C CA . ASP A 1 83 ? 21.810 6.983 -13.022 1.00 56.22 83 ASP A CA 1
ATOM 679 C C . ASP A 1 83 ? 21.326 6.779 -14.478 1.00 56.22 83 ASP A C 1
ATOM 681 O O . ASP A 1 83 ? 20.133 6.814 -14.796 1.00 56.22 83 ASP A O 1
ATOM 685 N N . TRP A 1 84 ? 22.276 6.673 -15.416 1.00 58.22 84 TRP A N 1
ATOM 686 C CA . TRP A 1 84 ? 22.023 6.520 -16.854 1.00 58.22 84 TRP A CA 1
ATOM 687 C C . TRP A 1 84 ? 21.237 5.240 -17.138 1.00 58.22 84 TRP A C 1
ATOM 689 O O . TRP A 1 84 ? 20.450 5.208 -18.084 1.00 58.22 84 TRP A O 1
ATOM 699 N N . LEU A 1 85 ? 21.399 4.221 -16.288 1.00 60.91 85 LEU A N 1
ATOM 700 C CA . LEU A 1 85 ? 20.671 2.959 -16.366 1.00 60.91 85 LEU A CA 1
ATOM 701 C C . LEU A 1 85 ? 19.164 3.179 -16.206 1.00 60.91 85 LEU A C 1
ATOM 703 O O . LEU A 1 85 ? 18.370 2.652 -16.981 1.00 60.91 85 LEU A O 1
ATOM 707 N N . MET A 1 86 ? 18.768 4.020 -15.251 1.00 64.06 86 MET A N 1
ATOM 708 C CA . MET A 1 86 ? 17.365 4.308 -14.959 1.00 64.06 86 MET A CA 1
ATOM 709 C C . MET A 1 86 ? 16.691 5.130 -16.059 1.00 64.06 86 MET A C 1
ATOM 711 O O . MET A 1 86 ? 15.542 4.878 -16.422 1.00 64.06 86 MET A O 1
ATOM 715 N N . MET A 1 87 ? 17.423 6.091 -16.628 1.00 68.38 87 MET A N 1
ATOM 716 C CA . MET A 1 87 ? 16.956 6.871 -17.775 1.00 68.38 87 MET A CA 1
ATOM 717 C C . MET A 1 87 ? 16.832 5.997 -19.029 1.00 68.38 87 MET A C 1
ATOM 719 O O . MET A 1 87 ? 15.838 6.098 -19.745 1.00 68.38 87 MET A O 1
ATOM 723 N N . ALA A 1 88 ? 17.789 5.094 -19.264 1.00 70.38 88 ALA A N 1
ATOM 724 C CA . ALA A 1 88 ? 17.714 4.116 -20.344 1.00 70.38 88 ALA A CA 1
ATOM 725 C C . ALA A 1 88 ? 16.511 3.175 -20.172 1.00 70.38 88 ALA A C 1
ATOM 727 O O . ALA A 1 88 ? 15.778 2.950 -21.132 1.00 70.38 88 ALA A O 1
ATOM 728 N N . LEU A 1 89 ? 16.246 2.694 -18.952 1.00 70.88 89 LEU A N 1
ATOM 729 C CA . LEU A 1 89 ? 15.103 1.825 -18.662 1.00 70.88 89 LEU A CA 1
ATOM 730 C C . LEU A 1 89 ? 13.766 2.528 -18.942 1.00 70.88 89 LEU A C 1
ATOM 732 O O . LEU A 1 89 ? 12.885 1.956 -19.579 1.00 70.88 89 LEU A O 1
ATOM 736 N N . ALA A 1 90 ? 13.632 3.790 -18.523 1.00 72.19 90 ALA A N 1
ATOM 737 C CA . ALA A 1 90 ? 12.440 4.592 -18.790 1.00 72.19 90 ALA A CA 1
ATOM 738 C C . ALA A 1 90 ? 12.217 4.800 -20.296 1.00 72.19 90 ALA A C 1
ATOM 740 O O . ALA A 1 90 ? 11.104 4.614 -20.787 1.00 72.19 90 ALA A O 1
ATOM 741 N N . ILE A 1 91 ? 13.279 5.123 -21.042 1.00 78.94 91 ILE A N 1
ATOM 742 C CA . ILE A 1 91 ? 13.227 5.279 -22.502 1.00 78.94 91 ILE A CA 1
ATOM 743 C C . ILE A 1 91 ? 12.811 3.964 -23.173 1.00 78.94 91 ILE A C 1
ATOM 745 O O . ILE A 1 91 ? 11.943 3.981 -24.041 1.00 78.94 91 ILE A O 1
ATOM 749 N N . VAL A 1 92 ? 13.362 2.823 -22.748 1.00 81.50 92 VAL A N 1
ATOM 750 C CA . VAL A 1 92 ? 13.004 1.500 -23.287 1.00 81.50 92 VAL A CA 1
ATOM 751 C C . VAL A 1 92 ? 11.532 1.172 -23.041 1.00 81.50 92 VAL A C 1
ATOM 753 O O . VAL A 1 92 ? 10.865 0.698 -23.956 1.00 81.50 92 VAL A O 1
ATOM 756 N N . VAL A 1 93 ? 10.995 1.454 -21.851 1.00 78.56 93 VAL A N 1
ATOM 757 C CA . VAL A 1 93 ? 9.576 1.199 -21.543 1.00 78.56 93 VAL A CA 1
ATOM 758 C C . VAL A 1 93 ? 8.659 2.097 -22.376 1.00 78.56 93 VAL A C 1
ATOM 760 O O . VAL A 1 93 ? 7.675 1.612 -22.931 1.00 78.56 93 VAL A O 1
ATOM 763 N N . VAL A 1 94 ? 8.991 3.384 -22.524 1.00 81.56 94 VAL A N 1
ATOM 764 C CA . VAL A 1 94 ? 8.216 4.329 -23.348 1.00 81.56 94 VAL A CA 1
ATOM 765 C C . VAL A 1 94 ? 8.252 3.927 -24.824 1.00 81.56 94 VAL A C 1
ATOM 767 O O . VAL A 1 94 ? 7.203 3.826 -25.461 1.00 81.56 94 VAL A O 1
ATOM 770 N N . ILE A 1 95 ? 9.438 3.650 -25.371 1.00 85.06 95 ILE A N 1
ATOM 771 C CA . ILE A 1 95 ? 9.596 3.216 -26.765 1.00 85.06 95 ILE A CA 1
ATOM 772 C C . ILE A 1 95 ? 8.914 1.863 -26.987 1.00 85.06 95 ILE A C 1
ATOM 774 O O . ILE A 1 95 ? 8.233 1.692 -27.992 1.00 85.06 95 ILE A O 1
ATOM 778 N N . GLY A 1 96 ? 9.035 0.920 -26.052 1.00 81.06 96 GLY A N 1
ATOM 779 C CA . GLY A 1 96 ? 8.363 -0.377 -26.117 1.00 81.06 96 GLY A CA 1
ATOM 780 C C . GLY A 1 96 ? 6.839 -0.248 -26.118 1.00 81.06 96 GLY A C 1
ATOM 781 O O . GLY A 1 96 ? 6.172 -0.922 -26.900 1.00 81.06 96 GLY A O 1
ATOM 782 N N . PHE A 1 97 ? 6.289 0.668 -25.316 1.00 79.25 97 PHE A N 1
ATOM 783 C CA . PHE A 1 97 ? 4.857 0.966 -25.278 1.00 79.25 97 PHE A CA 1
ATOM 784 C C . PHE A 1 97 ? 4.343 1.520 -26.608 1.00 79.25 97 PHE A C 1
ATOM 786 O O . PHE A 1 97 ? 3.441 0.939 -27.216 1.00 79.25 97 PHE A O 1
ATOM 793 N N . PHE A 1 98 ? 4.949 2.596 -27.111 1.00 82.44 98 PHE A N 1
ATOM 794 C CA . PHE A 1 98 ? 4.537 3.183 -28.388 1.00 82.44 98 PHE A CA 1
ATOM 795 C C . PHE A 1 98 ? 4.867 2.288 -29.590 1.00 82.44 98 PHE A C 1
ATOM 797 O O . PHE A 1 98 ? 4.127 2.291 -30.574 1.00 82.44 98 PHE A O 1
ATOM 804 N N . GLY A 1 99 ? 5.924 1.479 -29.506 1.00 82.81 99 GLY A N 1
ATOM 805 C CA . GLY A 1 99 ? 6.279 0.478 -30.508 1.00 82.81 99 GLY A CA 1
ATOM 806 C C . GLY A 1 99 ? 5.227 -0.625 -30.614 1.00 82.81 99 GLY A C 1
ATOM 807 O O . GLY A 1 99 ? 4.766 -0.917 -31.714 1.00 82.81 99 GLY A O 1
ATOM 808 N N . LEU A 1 100 ? 4.775 -1.179 -29.485 1.00 75.81 100 LEU A N 1
ATOM 809 C CA . LEU A 1 100 ? 3.707 -2.186 -29.462 1.00 75.81 100 LEU A CA 1
ATOM 810 C C . LEU A 1 100 ? 2.371 -1.628 -29.964 1.00 75.81 100 LEU A C 1
ATOM 812 O O . LEU A 1 100 ? 1.700 -2.288 -30.756 1.00 75.81 100 LEU A O 1
ATOM 816 N N . ILE A 1 101 ? 2.019 -0.400 -29.573 1.00 75.19 101 ILE A N 1
ATOM 817 C CA . ILE A 1 101 ? 0.838 0.296 -30.106 1.00 75.19 101 ILE A CA 1
ATOM 818 C C . ILE A 1 101 ? 0.952 0.473 -31.623 1.00 75.19 101 ILE A C 1
ATOM 820 O O . ILE A 1 101 ? 0.008 0.172 -32.349 1.00 75.19 101 ILE A O 1
ATOM 824 N N . SER A 1 102 ? 2.112 0.911 -32.120 1.00 77.25 102 SER A N 1
ATOM 825 C CA . SER A 1 102 ? 2.327 1.114 -33.557 1.00 77.25 102 SER A CA 1
ATOM 826 C C . SER A 1 102 ? 2.225 -0.197 -34.338 1.00 77.25 102 SER A C 1
ATOM 828 O O . SER A 1 102 ? 1.594 -0.229 -35.391 1.00 77.25 102 SER A O 1
ATOM 830 N N . VAL A 1 103 ? 2.769 -1.298 -33.807 1.00 74.75 103 VAL A N 1
ATOM 831 C CA . VAL A 1 103 ? 2.643 -2.637 -34.409 1.00 74.75 103 VAL A CA 1
ATOM 832 C C . VAL A 1 103 ? 1.186 -3.110 -34.431 1.00 74.75 103 VAL A C 1
ATOM 834 O O . VAL A 1 103 ? 0.762 -3.689 -35.430 1.00 74.75 103 VAL A O 1
ATOM 837 N N . MET A 1 104 ? 0.405 -2.844 -33.378 1.00 68.94 104 MET A N 1
ATOM 838 C CA . MET A 1 104 ? -1.023 -3.186 -33.346 1.00 68.94 104 MET A CA 1
ATOM 839 C C . MET A 1 104 ? -1.870 -2.352 -34.308 1.00 68.94 104 MET A C 1
ATOM 841 O O . MET A 1 104 ? -2.832 -2.883 -34.848 1.00 68.94 104 MET A O 1
ATOM 845 N N . ILE A 1 105 ? -1.554 -1.069 -34.506 1.00 70.31 105 ILE A N 1
ATOM 846 C CA . ILE A 1 105 ? -2.352 -0.168 -35.353 1.00 70.31 105 ILE A CA 1
ATOM 847 C C . ILE A 1 105 ? -1.989 -0.311 -36.837 1.00 70.31 105 ILE A C 1
ATOM 849 O O . ILE A 1 105 ? -2.872 -0.246 -37.687 1.00 70.31 105 ILE A O 1
ATOM 853 N N . ILE A 1 106 ? -0.701 -0.479 -37.156 1.00 70.94 106 ILE A N 1
ATOM 854 C CA . ILE A 1 106 ? -0.185 -0.421 -38.536 1.00 70.94 106 ILE A CA 1
ATOM 855 C C . ILE A 1 106 ? 0.001 -1.823 -39.139 1.00 70.94 106 ILE A C 1
ATOM 857 O O . ILE A 1 106 ? -0.044 -1.979 -40.356 1.00 70.94 106 ILE A O 1
ATOM 861 N N . GLY A 1 107 ? 0.211 -2.858 -38.321 1.00 63.66 107 GLY A N 1
ATOM 862 C CA . GLY A 1 107 ? 0.370 -4.224 -38.815 1.00 63.66 107 GLY A CA 1
ATOM 863 C C . GLY A 1 107 ? -0.964 -4.884 -39.178 1.00 63.66 107 GLY A C 1
ATOM 864 O O . GLY A 1 107 ? -1.932 -4.781 -38.427 1.00 63.66 107 GLY A O 1
ATOM 865 N N . ASP A 1 108 ? -0.976 -5.694 -40.245 1.00 58.31 108 ASP A N 1
ATOM 866 C CA . ASP A 1 108 ? -2.093 -6.570 -40.686 1.00 58.31 108 ASP A CA 1
ATOM 867 C C . ASP A 1 108 ? -2.664 -7.493 -39.582 1.00 58.31 108 ASP A C 1
ATOM 869 O O . ASP A 1 108 ? -3.695 -8.150 -39.735 1.00 58.31 108 ASP A O 1
ATOM 873 N N 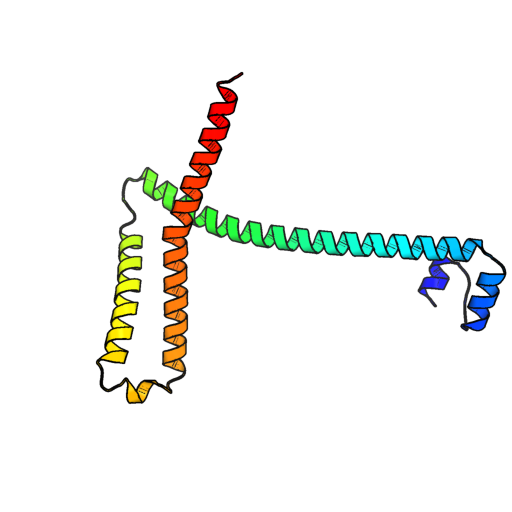. ASN A 1 109 ? -1.993 -7.552 -38.433 1.00 55.66 109 ASN A N 1
ATOM 874 C CA . ASN A 1 109 ? -2.401 -8.300 -37.258 1.00 55.66 109 ASN A CA 1
ATOM 875 C C . ASN A 1 109 ? -3.470 -7.595 -36.410 1.00 55.66 109 ASN A C 1
ATOM 877 O O . ASN A 1 109 ? -4.018 -8.255 -35.527 1.00 55.66 109 ASN A O 1
ATOM 881 N N . ALA A 1 110 ? -3.821 -6.327 -36.661 1.00 55.56 110 ALA A N 1
ATOM 882 C CA . ALA A 1 110 ? -4.865 -5.602 -35.920 1.00 55.56 110 ALA A CA 1
ATOM 883 C C . ALA A 1 110 ? -6.195 -6.384 -35.859 1.00 55.56 110 ALA A C 1
ATOM 885 O O . ALA A 1 110 ? -6.801 -6.534 -34.799 1.00 55.56 110 ALA A O 1
ATOM 886 N N . GLN A 1 111 ? -6.599 -6.989 -36.983 1.00 53.66 111 GLN A N 1
ATOM 887 C CA . GLN A 1 111 ? -7.813 -7.813 -37.064 1.00 53.66 111 GLN A CA 1
ATOM 888 C C . GLN A 1 111 ? -7.654 -9.218 -36.459 1.00 53.66 111 GLN A C 1
ATOM 890 O O . GLN A 1 111 ? -8.633 -9.787 -35.983 1.00 53.66 111 GLN A O 1
ATOM 895 N N . LYS A 1 112 ? -6.438 -9.784 -36.426 1.00 56.16 112 LYS A N 1
ATOM 896 C CA . LYS A 1 112 ? -6.165 -11.113 -35.835 1.00 56.16 112 LYS A CA 1
ATOM 897 C C . LYS A 1 112 ? -5.918 -11.079 -34.327 1.00 56.16 112 LYS A C 1
ATOM 899 O O . LYS A 1 112 ? -5.990 -12.119 -33.681 1.00 56.16 112 LYS A O 1
ATOM 904 N N . THR A 1 113 ? -5.595 -9.916 -33.764 1.00 56.72 113 THR A N 1
ATOM 905 C CA . THR A 1 113 ? -5.165 -9.776 -32.363 1.00 56.72 113 THR A CA 1
ATOM 906 C C . THR A 1 113 ? -6.260 -9.323 -31.410 1.00 56.72 113 THR A C 1
ATOM 908 O O . THR A 1 113 ? -6.111 -9.532 -30.209 1.00 56.72 113 THR A O 1
ATOM 911 N N . SER A 1 114 ? -7.398 -8.834 -31.917 1.00 55.91 114 SER A N 1
ATOM 912 C CA . SER A 1 114 ? -8.522 -8.378 -31.085 1.00 55.91 114 SER A CA 1
ATOM 913 C C . SER A 1 114 ? -9.120 -9.458 -30.163 1.00 55.91 114 SER A C 1
ATOM 915 O O . SER A 1 114 ? -9.832 -9.103 -29.228 1.00 55.91 114 SER A O 1
ATOM 917 N N . ASN A 1 115 ? -8.838 -10.750 -30.388 1.00 56.09 115 ASN A N 1
ATOM 918 C CA . ASN A 1 115 ? -9.308 -11.859 -29.543 1.00 56.09 115 ASN A CA 1
ATOM 919 C C . ASN A 1 115 ? -8.175 -12.718 -28.936 1.00 56.09 115 ASN A C 1
ATOM 921 O O . ASN A 1 115 ? -8.414 -13.819 -28.443 1.00 56.09 115 ASN A O 1
ATOM 925 N N . ASN A 1 116 ? -6.924 -12.248 -28.963 1.00 63.03 116 ASN A N 1
ATOM 926 C CA . ASN A 1 116 ? -5.799 -13.004 -28.411 1.00 63.03 116 ASN A CA 1
ATOM 927 C C . ASN A 1 116 ? -5.603 -12.650 -26.931 1.00 63.03 116 ASN A C 1
ATOM 929 O O . ASN A 1 116 ? -4.878 -11.714 -26.598 1.00 63.03 116 ASN A O 1
ATOM 933 N N . GLY A 1 117 ? -6.223 -13.430 -26.037 1.00 69.88 117 GLY A N 1
ATOM 934 C CA . GLY A 1 117 ? -6.101 -13.288 -24.575 1.00 69.88 117 GLY A CA 1
ATOM 935 C C . GLY A 1 117 ? -4.670 -13.039 -24.053 1.00 69.88 117 GLY A C 1
ATOM 936 O O . GLY A 1 117 ? -4.490 -12.139 -23.232 1.00 69.88 117 GLY A O 1
ATOM 937 N N . PRO A 1 118 ? -3.630 -13.725 -24.570 1.00 71.56 118 PRO A N 1
ATOM 938 C CA . PRO A 1 118 ? -2.244 -13.472 -24.166 1.00 71.56 118 PRO A CA 1
ATOM 939 C C . PRO A 1 118 ? -1.726 -12.064 -24.503 1.00 71.56 118 PRO A C 1
ATOM 941 O O . PRO A 1 118 ? -0.940 -11.502 -23.745 1.00 71.56 118 PRO A O 1
ATOM 944 N N . ILE A 1 119 ? -2.173 -11.468 -25.614 1.00 69.00 119 ILE A N 1
ATOM 945 C CA . ILE A 1 119 ? -1.748 -10.123 -26.039 1.00 69.00 119 ILE A CA 1
ATOM 946 C C . ILE A 1 119 ? -2.367 -9.065 -25.128 1.00 69.00 119 ILE A C 1
ATOM 948 O O . ILE A 1 119 ? -1.667 -8.162 -24.676 1.00 69.00 119 ILE A O 1
ATOM 952 N N . ASN A 1 120 ? -3.645 -9.224 -24.776 1.00 73.81 120 ASN A N 1
ATOM 953 C CA . ASN A 1 120 ? -4.318 -8.332 -23.830 1.00 73.81 120 ASN A CA 1
ATOM 954 C C . ASN A 1 120 ? -3.667 -8.389 -22.440 1.00 73.81 120 ASN A C 1
ATOM 956 O O . ASN A 1 120 ? -3.519 -7.361 -21.781 1.00 73.81 120 ASN A O 1
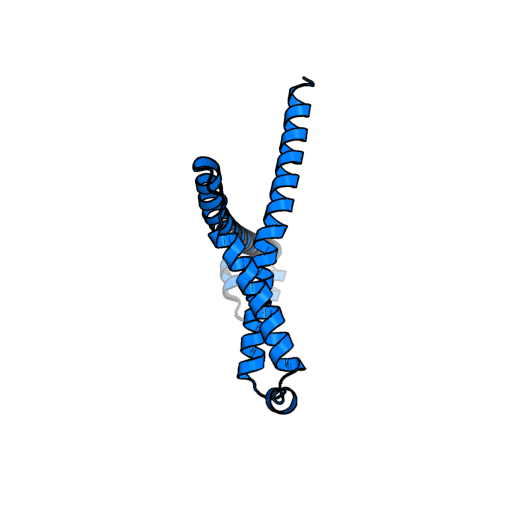ATOM 960 N N . GLN A 1 121 ? -3.215 -9.570 -22.009 1.00 78.31 121 GLN A N 1
ATOM 961 C CA . GLN A 1 121 ? -2.522 -9.722 -20.732 1.00 78.31 121 GLN A CA 1
ATOM 962 C C . GLN A 1 121 ? -1.118 -9.105 -20.742 1.00 78.31 121 GLN A C 1
ATOM 964 O O . GLN A 1 121 ? -0.741 -8.433 -19.780 1.00 78.31 121 GLN A O 1
ATOM 969 N N . LEU A 1 122 ? -0.369 -9.256 -21.839 1.00 73.31 122 LEU A N 1
ATOM 970 C CA . LEU A 1 122 ? 0.908 -8.562 -22.034 1.00 73.31 122 LEU A CA 1
ATOM 971 C C . LEU A 1 122 ? 0.727 -7.039 -22.050 1.00 73.31 122 LEU A C 1
ATOM 973 O O . LEU A 1 122 ? 1.524 -6.324 -21.446 1.00 73.31 122 LEU A O 1
ATOM 977 N N . PHE A 1 123 ? -0.347 -6.543 -22.668 1.00 76.56 123 PHE A N 1
ATOM 978 C CA . PHE A 1 123 ? -0.678 -5.120 -22.659 1.00 76.56 123 PHE A CA 1
ATOM 979 C C . PHE A 1 123 ? -0.992 -4.620 -21.242 1.00 76.56 123 PHE A C 1
ATOM 981 O O . PHE A 1 123 ? -0.474 -3.588 -20.822 1.00 76.56 123 PHE A O 1
ATOM 988 N N . GLY A 1 124 ? -1.763 -5.385 -20.463 1.00 80.31 124 GLY A N 1
ATOM 989 C CA . GLY A 1 124 ? -2.030 -5.083 -19.055 1.00 80.31 124 GLY A CA 1
ATOM 990 C C . GLY A 1 124 ? -0.754 -5.018 -18.206 1.00 80.31 124 GLY A C 1
ATOM 991 O O . GLY A 1 124 ? -0.568 -4.070 -17.442 1.00 80.31 124 GLY A O 1
ATOM 992 N N . ALA A 1 125 ? 0.162 -5.975 -18.383 1.00 81.69 125 ALA A N 1
ATOM 993 C CA . ALA A 1 125 ? 1.458 -5.975 -17.702 1.00 81.69 125 ALA A CA 1
ATOM 994 C C . ALA A 1 125 ? 2.322 -4.763 -18.096 1.00 81.69 125 ALA A C 1
ATOM 996 O O . ALA A 1 125 ? 2.977 -4.161 -17.243 1.00 81.69 125 ALA A O 1
ATOM 997 N N . LEU A 1 126 ? 2.287 -4.367 -19.370 1.00 79.44 126 LEU A N 1
ATOM 998 C CA . LEU A 1 126 ? 3.015 -3.208 -19.879 1.00 79.44 126 LEU A CA 1
ATOM 999 C C . LEU A 1 126 ? 2.478 -1.888 -19.312 1.00 79.44 126 LEU A C 1
ATOM 1001 O O . LEU A 1 126 ? 3.269 -1.056 -18.872 1.00 79.44 126 LEU A O 1
ATOM 1005 N N . VAL A 1 127 ? 1.152 -1.710 -19.263 1.00 81.56 127 VAL A N 1
ATOM 1006 C CA . VAL A 1 127 ? 0.520 -0.538 -18.631 1.00 81.56 127 VAL A CA 1
ATOM 1007 C C . VAL A 1 127 ? 0.889 -0.471 -17.148 1.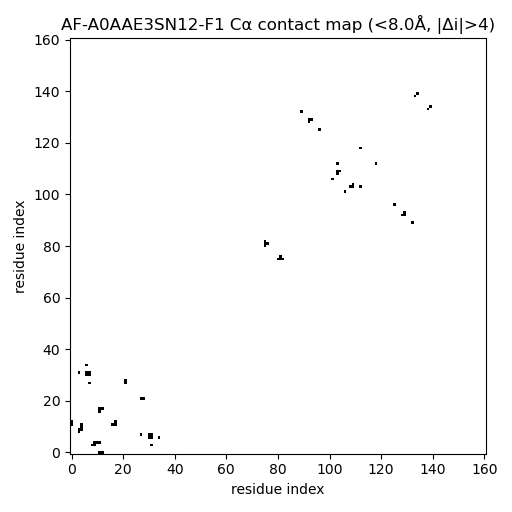00 81.56 127 VAL A C 1
ATOM 1009 O O . VAL A 1 127 ? 1.289 0.588 -16.670 1.00 81.56 127 VAL A O 1
ATOM 1012 N N . ALA A 1 128 ? 0.836 -1.596 -16.428 1.00 82.75 128 ALA A N 1
ATOM 1013 C CA . ALA A 1 128 ? 1.221 -1.652 -15.018 1.00 82.75 128 ALA A CA 1
ATOM 1014 C C . ALA A 1 128 ? 2.701 -1.280 -14.798 1.00 82.75 128 ALA A C 1
ATOM 1016 O O . ALA A 1 128 ? 3.017 -0.485 -13.909 1.00 82.75 128 ALA A O 1
ATOM 1017 N N . GLY A 1 129 ? 3.606 -1.804 -15.633 1.00 79.56 129 GLY A N 1
ATOM 1018 C CA . GLY A 1 129 ? 5.027 -1.452 -15.611 1.00 79.56 129 GLY A CA 1
ATOM 1019 C C . GLY A 1 129 ? 5.266 0.032 -15.902 1.00 79.56 129 GLY A C 1
ATOM 1020 O O . GLY A 1 129 ? 6.005 0.695 -15.175 1.00 79.56 129 GLY A O 1
ATOM 1021 N N . PHE A 1 130 ? 4.580 0.586 -16.904 1.00 78.81 130 PHE A N 1
ATOM 1022 C CA . PHE A 1 130 ? 4.639 2.009 -17.240 1.00 78.81 130 PHE A CA 1
ATOM 1023 C C . PHE A 1 130 ? 4.155 2.899 -16.085 1.00 78.81 130 PHE A C 1
ATOM 1025 O O . PHE A 1 130 ? 4.852 3.839 -15.698 1.00 78.81 130 PHE A O 1
ATOM 1032 N N . SER A 1 131 ? 3.015 2.575 -15.467 1.00 79.19 131 SER A N 1
ATOM 1033 C CA . SER A 1 131 ? 2.511 3.291 -14.289 1.00 79.19 131 SER A CA 1
ATOM 1034 C C . SER A 1 131 ? 3.502 3.255 -13.127 1.00 79.19 131 SER A C 1
ATOM 1036 O O . SER A 1 131 ? 3.714 4.279 -12.482 1.00 79.19 131 SER A O 1
ATOM 1038 N N . MET A 1 132 ? 4.162 2.117 -12.887 1.00 75.12 132 MET A N 1
ATOM 1039 C CA . MET A 1 132 ? 5.167 1.992 -11.829 1.00 75.12 132 MET A CA 1
ATOM 1040 C C . MET A 1 132 ? 6.377 2.909 -12.067 1.00 75.12 132 MET A C 1
ATOM 1042 O O . MET A 1 132 ? 6.851 3.551 -11.125 1.00 75.12 132 MET A O 1
ATOM 1046 N N . VAL A 1 133 ? 6.841 3.022 -13.317 1.00 74.25 133 VAL A N 1
ATOM 1047 C CA . VAL A 1 133 ? 7.918 3.946 -13.709 1.00 74.25 133 VAL A CA 1
ATOM 1048 C C . VAL A 1 133 ? 7.481 5.400 -13.515 1.00 74.25 133 VAL A C 1
ATOM 1050 O O . VAL A 1 133 ? 8.213 6.180 -12.905 1.00 74.25 133 VAL A O 1
ATOM 1053 N N . LEU A 1 134 ? 6.272 5.773 -13.948 1.00 74.25 134 LEU A N 1
ATOM 1054 C CA . LEU A 1 134 ? 5.746 7.123 -13.722 1.00 74.25 134 LEU A CA 1
ATOM 1055 C C . LEU A 1 134 ? 5.642 7.455 -12.230 1.00 74.25 134 LEU A C 1
ATOM 1057 O O . LEU A 1 134 ? 6.073 8.526 -11.809 1.00 74.25 134 LEU A O 1
ATOM 1061 N N . SER A 1 135 ? 5.120 6.540 -11.411 1.00 71.56 135 SER A N 1
ATOM 1062 C CA . SER A 1 135 ? 5.043 6.726 -9.959 1.00 71.56 135 SER A CA 1
ATOM 1063 C C . SER A 1 135 ? 6.420 6.894 -9.322 1.00 71.56 135 SER A C 1
ATOM 1065 O O . SER A 1 135 ? 6.560 7.670 -8.379 1.00 71.56 135 SER A O 1
ATOM 1067 N N . TYR A 1 136 ? 7.442 6.205 -9.832 1.00 70.06 136 TYR A N 1
ATOM 1068 C CA . TYR A 1 136 ? 8.815 6.372 -9.371 1.00 70.06 136 TYR A CA 1
ATOM 1069 C C . TYR A 1 136 ? 9.349 7.783 -9.669 1.00 70.06 136 TYR A C 1
ATOM 1071 O O . TYR A 1 136 ? 9.775 8.477 -8.746 1.00 70.06 136 TYR A O 1
ATOM 1079 N N . PHE A 1 137 ? 9.267 8.240 -10.923 1.00 67.88 137 PHE A N 1
ATOM 1080 C CA . PHE A 1 137 ? 9.818 9.539 -11.326 1.00 67.88 137 PHE A CA 1
ATOM 1081 C C . PHE A 1 137 ? 8.998 10.730 -10.802 1.00 67.88 137 PHE A C 1
ATOM 1083 O O . PHE A 1 137 ? 9.564 11.671 -10.248 1.00 67.88 137 PHE A O 1
ATOM 1090 N N . PHE A 1 138 ? 7.668 10.693 -10.918 1.00 66.88 138 PHE A N 1
ATOM 1091 C CA . PHE A 1 138 ? 6.800 11.816 -10.537 1.00 66.88 138 PHE A CA 1
ATOM 1092 C C . PHE A 1 138 ? 6.383 11.803 -9.059 1.00 66.88 138 PHE A C 1
ATOM 1094 O O . PHE A 1 138 ? 6.159 12.866 -8.479 1.00 66.88 138 PHE A O 1
ATOM 1101 N N . GLY A 1 139 ? 6.312 10.632 -8.414 1.00 64.56 139 GLY A N 1
ATOM 1102 C CA . GLY A 1 139 ? 6.030 10.534 -6.976 1.00 64.56 139 GLY A CA 1
ATOM 1103 C C . GLY A 1 139 ? 7.201 11.013 -6.112 1.00 64.56 139 GLY A C 1
ATOM 1104 O O . GLY A 1 139 ? 6.997 11.688 -5.102 1.00 64.56 139 GLY A O 1
ATOM 1105 N N . SER A 1 140 ? 8.431 10.733 -6.554 1.00 56.00 140 SER A N 1
ATOM 1106 C CA . SER A 1 140 ? 9.675 11.199 -5.929 1.00 56.00 140 SER A CA 1
ATOM 1107 C C . SER A 1 140 ? 9.766 12.732 -5.881 1.00 56.00 140 SER A C 1
ATOM 1109 O O . SER A 1 140 ? 9.924 13.307 -4.802 1.00 56.00 140 SER A O 1
ATOM 1111 N N . SER A 1 141 ? 9.555 13.417 -7.014 1.00 57.09 141 SER A N 1
ATOM 1112 C CA . SER A 1 141 ? 9.652 14.885 -7.082 1.00 57.09 141 SER A CA 1
ATOM 1113 C C . SER A 1 141 ? 8.666 15.612 -6.166 1.00 57.09 141 SER A C 1
ATOM 1115 O O . SER A 1 141 ? 9.037 16.610 -5.548 1.00 57.09 141 SER A O 1
ATOM 1117 N N . LYS A 1 142 ? 7.426 15.118 -6.038 1.00 54.75 142 LYS A N 1
ATOM 1118 C CA . LYS A 1 142 ? 6.433 15.723 -5.137 1.00 54.75 142 LYS A CA 1
ATOM 1119 C C . LYS A 1 142 ? 6.820 15.531 -3.668 1.00 54.75 142 LYS A C 1
ATOM 1121 O O . LYS A 1 142 ? 6.767 16.488 -2.902 1.00 54.75 142 LYS A O 1
ATOM 1126 N N . SER A 1 143 ? 7.267 14.331 -3.286 1.00 58.97 143 SER A N 1
ATOM 1127 C CA . SER A 1 143 ? 7.686 14.053 -1.907 1.00 58.97 143 SER A CA 1
ATOM 1128 C C . SER A 1 143 ? 8.916 14.862 -1.483 1.00 58.97 143 SER A C 1
ATOM 1130 O O . SER A 1 143 ? 8.966 15.296 -0.333 1.00 58.97 143 SER A O 1
ATOM 1132 N N . SER A 1 144 ? 9.889 15.077 -2.375 1.00 58.53 144 SER A N 1
ATOM 1133 C CA . SER A 1 144 ? 11.045 15.937 -2.092 1.00 58.53 144 SER A CA 1
ATOM 1134 C C . SER A 1 144 ? 10.633 17.398 -1.907 1.00 58.53 144 SER A C 1
ATOM 1136 O O . SER A 1 144 ? 10.982 17.994 -0.894 1.00 58.53 144 SER A O 1
ATOM 1138 N N . ALA A 1 145 ? 9.814 17.944 -2.810 1.00 60.78 145 ALA A N 1
ATOM 1139 C CA . ALA A 1 145 ? 9.341 19.325 -2.706 1.00 60.78 145 ALA A CA 1
ATOM 1140 C C . ALA A 1 145 ? 8.506 19.581 -1.438 1.00 60.78 145 ALA A C 1
ATOM 1142 O O . ALA A 1 145 ? 8.586 20.658 -0.849 1.00 60.78 145 ALA A O 1
ATOM 1143 N N . ASP A 1 146 ? 7.705 18.605 -1.002 1.00 68.69 146 ASP A N 1
ATOM 1144 C CA . ASP A 1 146 ? 6.922 18.725 0.230 1.00 68.69 146 ASP A CA 1
ATOM 1145 C C . ASP A 1 146 ? 7.818 18.636 1.484 1.00 68.69 146 ASP A C 1
ATOM 1147 O O . ASP A 1 146 ? 7.611 19.404 2.424 1.00 68.69 146 ASP A O 1
ATOM 1151 N N . LYS A 1 147 ? 8.876 17.805 1.479 1.00 66.56 147 LYS A N 1
ATOM 1152 C CA . LYS A 1 147 ? 9.895 17.782 2.550 1.00 66.56 147 LYS A CA 1
ATOM 1153 C C . LYS A 1 147 ? 10.644 19.112 2.660 1.00 66.56 147 LYS A C 1
ATOM 1155 O O . LYS A 1 147 ? 10.789 19.622 3.769 1.00 66.56 147 LYS A O 1
ATOM 1160 N N . ASP A 1 148 ? 11.060 19.695 1.538 1.00 69.94 148 ASP A N 1
ATOM 1161 C CA . ASP A 1 148 ? 11.769 20.981 1.521 1.00 69.94 148 ASP A CA 1
ATOM 1162 C C . ASP A 1 148 ? 10.902 22.108 2.101 1.00 69.94 148 ASP A C 1
ATOM 1164 O O . ASP A 1 148 ? 11.383 22.929 2.882 1.00 69.94 148 ASP A O 1
ATOM 1168 N N . LYS A 1 149 ? 9.595 22.110 1.802 1.00 72.31 149 LYS A N 1
ATOM 1169 C CA . LYS A 1 149 ? 8.631 23.053 2.395 1.00 72.31 149 LYS A CA 1
ATOM 1170 C C . LYS A 1 149 ? 8.469 22.854 3.900 1.00 72.31 149 LYS A C 1
ATOM 1172 O O . LYS A 1 149 ? 8.422 23.836 4.637 1.00 72.31 149 LYS A O 1
ATOM 1177 N N . THR A 1 150 ? 8.380 21.610 4.373 1.00 78.88 150 THR A N 1
ATOM 1178 C CA . THR A 1 150 ? 8.291 21.322 5.812 1.00 78.88 150 THR A CA 1
ATOM 1179 C C . THR A 1 150 ? 9.547 21.782 6.548 1.00 78.88 150 THR A C 1
ATOM 1181 O O . THR A 1 150 ? 9.427 22.427 7.587 1.00 78.88 150 THR A O 1
ATOM 1184 N N . ILE A 1 151 ? 10.736 21.527 5.993 1.00 78.62 151 ILE A N 1
ATOM 1185 C CA . ILE A 1 151 ? 12.012 21.972 6.569 1.00 78.62 151 ILE A CA 1
ATOM 1186 C C . ILE A 1 151 ? 12.097 23.503 6.569 1.00 78.62 151 ILE A C 1
ATOM 1188 O O . ILE A 1 151 ? 12.421 24.092 7.595 1.00 78.62 151 ILE A O 1
ATOM 1192 N N . ALA A 1 152 ? 11.741 24.169 5.467 1.00 75.69 152 ALA A N 1
ATOM 1193 C CA . ALA A 1 152 ? 11.732 25.631 5.393 1.00 75.69 152 ALA A CA 1
ATOM 1194 C C . ALA A 1 152 ? 10.798 26.267 6.441 1.00 75.69 152 ALA A C 1
ATOM 1196 O O . ALA A 1 152 ? 11.159 27.257 7.085 1.00 75.69 152 ALA A O 1
ATOM 1197 N N . ASN A 1 153 ? 9.624 25.671 6.667 1.00 74.81 153 ASN A N 1
ATOM 1198 C CA . ASN A 1 153 ? 8.677 26.114 7.691 1.00 74.81 153 ASN A CA 1
ATOM 1199 C C . ASN A 1 153 ? 9.187 25.865 9.120 1.00 74.81 153 ASN A C 1
ATOM 1201 O O . ASN A 1 153 ? 8.945 26.676 10.011 1.00 74.81 153 ASN A O 1
ATOM 1205 N N . GLN A 1 154 ? 9.913 24.770 9.354 1.00 74.81 154 GLN A N 1
ATOM 1206 C CA . GLN A 1 154 ? 10.529 24.499 10.653 1.00 74.81 154 GLN A CA 1
ATOM 1207 C C . GLN A 1 154 ? 11.671 25.481 10.936 1.00 74.81 154 GLN A C 1
ATOM 1209 O O . GLN A 1 154 ? 11.671 26.125 11.981 1.00 74.81 154 GLN A O 1
ATOM 1214 N N . THR A 1 155 ? 12.590 25.688 9.991 1.00 69.44 155 THR A N 1
ATOM 1215 C CA . THR A 1 155 ? 13.732 26.604 10.150 1.00 69.44 155 THR A CA 1
ATOM 1216 C C . THR A 1 155 ? 13.290 28.050 10.388 1.00 69.44 155 THR A C 1
ATOM 1218 O O . THR A 1 155 ? 13.835 28.724 11.258 1.00 69.44 155 THR A O 1
ATOM 1221 N N . THR A 1 156 ? 12.253 28.522 9.690 1.00 62.75 156 THR A N 1
ATOM 1222 C CA . THR A 1 156 ? 11.700 29.872 9.912 1.00 62.75 156 THR A CA 1
ATOM 1223 C C . THR A 1 156 ? 11.027 30.039 11.276 1.00 62.75 156 THR A C 1
ATOM 1225 O O . THR A 1 156 ? 11.025 31.146 11.813 1.00 62.75 156 THR A O 1
ATOM 1228 N N . SER A 1 157 ? 10.509 28.961 11.876 1.00 60.09 157 SER A N 1
ATOM 1229 C CA . SER A 1 157 ? 9.987 28.981 13.247 1.00 60.09 157 SER A CA 1
ATOM 1230 C C . SER A 1 157 ? 11.093 29.099 14.303 1.00 60.09 157 SER A C 1
ATOM 1232 O O . SER A 1 157 ? 10.849 29.697 15.345 1.00 60.09 157 SER A O 1
ATOM 1234 N N . PHE A 1 158 ? 12.293 28.561 14.054 1.00 60.12 158 PHE A N 1
ATOM 1235 C CA . PHE A 1 158 ? 13.416 28.609 15.003 1.00 60.12 158 PHE A CA 1
ATOM 1236 C C . PHE A 1 158 ? 14.201 29.927 14.974 1.00 60.12 158 PHE A C 1
ATOM 1238 O O . PHE A 1 158 ? 14.850 30.261 15.954 1.00 60.12 158 PHE A O 1
ATOM 1245 N N . THR A 1 159 ? 14.146 30.693 13.881 1.00 58.75 159 THR A N 1
ATOM 1246 C CA . THR A 1 159 ? 14.800 32.017 13.784 1.00 58.75 159 THR A CA 1
ATOM 1247 C C . THR A 1 159 ? 13.943 33.155 14.360 1.00 58.75 159 THR A C 1
ATOM 1249 O O . THR A 1 159 ? 14.407 34.285 14.473 1.00 58.75 159 THR A O 1
ATOM 1252 N N . LYS A 1 160 ? 12.677 32.883 14.703 1.00 52.97 160 LYS A N 1
ATOM 1253 C CA . LYS A 1 160 ? 11.718 33.873 15.228 1.00 52.97 160 LYS A CA 1
ATOM 1254 C C . LYS A 1 160 ? 11.573 33.871 16.759 1.00 52.97 160 LYS A C 1
ATOM 1256 O O . LYS A 1 160 ? 10.673 34.544 17.261 1.00 52.97 160 LYS A O 1
ATOM 1261 N N . ILE A 1 161 ? 12.428 33.135 17.470 1.00 48.41 161 ILE A N 1
ATOM 1262 C CA . ILE A 1 161 ? 12.525 33.074 18.939 1.00 48.41 161 ILE A CA 1
ATOM 1263 C C . ILE A 1 161 ? 13.881 33.655 19.336 1.00 48.41 161 ILE A C 1
ATOM 1265 O O . ILE A 1 161 ? 13.920 34.410 20.330 1.00 48.41 161 ILE A O 1
#

Foldseek 3Di:
DVVLCVQQVDDDPDPVSVVVVCVVDVPSVVSVVVVVVVVVVVVVVVVVVVVVVVVVVVVVVVVVVVVVVVVVVVVCVVVVPDPVVLVVVLVCLVCVLVVLVCCCVVPPCVVVCPPPPVSVVVNVVSVVVNVVSCCVPVVVVVVVVVVVVVVVVVVVVVVVD

pLDDT: mean 70.89, std 12.17, range [46.91, 94.62]